Protein AF-A0A3Q0JKW5-F1 (afdb_monomer)

Secondary structure (DSSP, 8-state):
-HHHHHHHHHHHHHHHHHHHHHHHTT-HHHHHHHHHHTT-HHHHHHHHHTS-HHHHHHHHHHHHHHS-TT-HHHHHHHHHTTPPPPS--SSSHHHHHHHHHHH-S-HHHHHHHHHHHHHTT-HHHHHHHHHHHHHS--TTTT--

Solvent-accessible surface area (backbone atoms only — not comparable to full-atom values): 8104 Å² total; per-residue (Å²): 111,69,70,57,55,58,50,50,55,54,50,52,50,50,53,52,54,51,39,51,54,30,49,76,68,66,35,57,70,60,26,34,52,54,23,57,77,68,66,38,54,71,61,22,52,59,53,27,69,75,57,53,68,70,58,27,53,51,51,51,52,54,56,47,66,69,42,59,85,87,38,47,67,35,53,39,49,24,58,73,71,73,47,83,80,78,75,77,49,80,90,56,45,67,58,43,47,53,36,43,66,75,66,50,76,46,31,67,58,38,50,51,51,18,52,38,30,47,73,70,66,37,58,68,60,17,54,49,26,56,54,52,32,69,74,40,68,43,73,77,74,77,78,124

Organism: Diaphorina citri (NCBI:txid121845)

Radius of gyration: 19.88 Å; Cα contacts (8 Å, |Δi|>4): 131; chains: 1; bounding box: 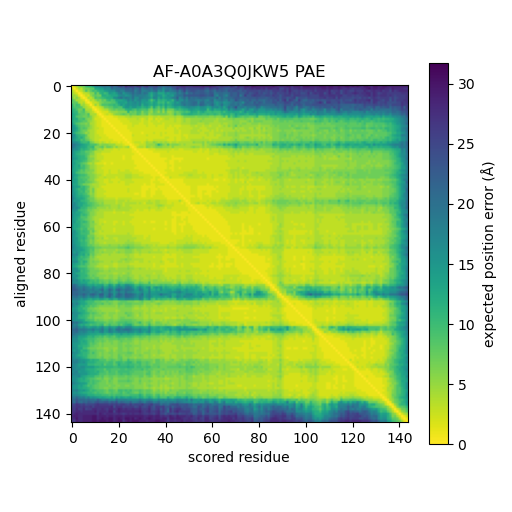42×52×48 Å

pLDDT: mean 85.47, std 13.57, range [35.06, 96.75]

Nearest PDB structures (foldseek):
  3mzk-assembly1_C  TM=6.339E-01  e=2.558E-02  Saccharomyces cerevisiae
  3mzk-assembly1_B  TM=5.701E-01  e=2.971E-02  Saccharomyces cerevisiae
  3hym-assembly10_H  TM=3.399E-01  e=2.273E+00  Homo sapiens
  5khu-assembly1_J  TM=3.501E-01  e=3.388E+00  Homo sapiens
  4ynw-assembly2_B  TM=2.718E-01  e=2.917E+00  Thermochaetoides thermophila DSM 1495

Structure (mmCIF, N/CA/C/O backbone):
data_AF-A0A3Q0JKW5-F1
#
_entry.id   AF-A0A3Q0JKW5-F1
#
loop_
_atom_site.group_PDB
_atom_site.id
_atom_site.type_symbol
_atom_site.label_atom_id
_atom_site.label_alt_id
_atom_site.label_comp_id
_atom_site.label_asym_id
_atom_site.label_entity_id
_atom_site.label_seq_id
_atom_site.pdbx_PDB_ins_code
_atom_site.Cartn_x
_atom_site.Cartn_y
_atom_site.Cartn_z
_atom_site.occupancy
_atom_site.B_iso_or_equiv
_atom_site.auth_seq_id
_atom_site.auth_comp_id
_atom_site.auth_asym_id
_atom_site.auth_atom_id
_atom_site.pdbx_PDB_model_num
ATOM 1 N N . GLN A 1 1 ? -21.609 -24.866 0.787 1.00 50.41 1 GLN A N 1
ATOM 2 C CA . GLN A 1 1 ? -21.574 -23.427 0.450 1.00 50.41 1 GLN A CA 1
ATOM 3 C C . GLN A 1 1 ? -22.584 -22.606 1.263 1.00 50.41 1 GLN A C 1
ATOM 5 O O . GLN A 1 1 ? -22.196 -21.562 1.758 1.00 50.41 1 GLN A O 1
ATOM 10 N N . LEU A 1 2 ? -23.821 -23.071 1.503 1.00 52.50 2 LEU A N 1
ATOM 11 C CA . LEU A 1 2 ? -24.783 -22.356 2.372 1.00 52.50 2 LEU A CA 1
ATOM 12 C C . LEU A 1 2 ? -24.358 -22.288 3.856 1.00 52.50 2 LEU A C 1
ATOM 14 O O . LEU A 1 2 ? -24.384 -21.212 4.438 1.00 52.50 2 LEU A O 1
ATOM 18 N N . ASN A 1 3 ? -23.871 -23.393 4.438 1.00 56.88 3 ASN A N 1
ATOM 19 C CA . ASN A 1 3 ? -23.407 -23.404 5.838 1.00 56.88 3 ASN A CA 1
ATOM 20 C C . ASN A 1 3 ? -22.165 -22.533 6.097 1.00 56.88 3 ASN A C 1
ATOM 22 O O . ASN A 1 3 ? -22.002 -22.019 7.198 1.00 56.88 3 ASN A O 1
ATOM 26 N N . SER A 1 4 ? -21.276 -22.375 5.111 1.00 54.47 4 SER A N 1
ATOM 27 C CA . SER A 1 4 ? -20.060 -21.564 5.260 1.00 54.47 4 SER A CA 1
ATOM 28 C C . SER A 1 4 ? -20.371 -20.066 5.253 1.00 54.47 4 SER A C 1
ATOM 30 O O . SER A 1 4 ? -19.809 -19.337 6.059 1.00 54.47 4 SER A O 1
ATOM 32 N N . LEU A 1 5 ? -21.320 -19.630 4.417 1.00 59.53 5 LEU A N 1
ATOM 33 C CA . LEU A 1 5 ? -21.780 -18.237 4.372 1.00 59.53 5 LEU A CA 1
ATOM 34 C C . LEU A 1 5 ? -22.532 -17.842 5.653 1.00 59.53 5 LEU A C 1
ATOM 36 O O . LEU A 1 5 ? -22.313 -16.758 6.181 1.00 59.53 5 LEU A O 1
ATOM 40 N N . SER A 1 6 ? -23.362 -18.738 6.202 1.00 61.47 6 SER A N 1
ATOM 41 C CA . SER A 1 6 ? -24.067 -18.488 7.468 1.00 61.47 6 SER A CA 1
ATOM 42 C C . SER A 1 6 ? -23.147 -18.476 8.696 1.00 61.47 6 SER A C 1
ATOM 44 O O . SER A 1 6 ? -23.458 -17.832 9.693 1.00 61.47 6 SER A O 1
ATOM 46 N N . LEU A 1 7 ? -22.028 -19.208 8.652 1.00 61.34 7 LEU A N 1
ATOM 47 C CA . LEU A 1 7 ? -21.009 -19.180 9.708 1.00 61.34 7 LEU A CA 1
ATOM 48 C C . LEU A 1 7 ? -20.188 -17.885 9.652 1.00 61.34 7 LEU A C 1
ATOM 50 O O . LEU A 1 7 ? -19.959 -17.279 10.694 1.00 61.34 7 LEU A O 1
ATOM 54 N N . GLN A 1 8 ? -19.825 -17.427 8.448 1.00 61.38 8 GLN A N 1
ATOM 55 C CA . GLN A 1 8 ? -19.137 -16.147 8.246 1.00 61.38 8 GLN A CA 1
ATOM 56 C C . GLN A 1 8 ? -19.968 -14.967 8.761 1.00 61.38 8 GLN A C 1
ATOM 58 O O . GLN A 1 8 ? -19.462 -14.183 9.559 1.00 61.38 8 GLN A O 1
ATOM 63 N N . SER A 1 9 ? -21.264 -14.907 8.434 1.00 63.22 9 SER A N 1
ATOM 64 C CA . SER A 1 9 ? -22.138 -13.831 8.924 1.00 63.22 9 SER A CA 1
ATOM 65 C C . SER A 1 9 ? -22.263 -13.809 10.454 1.00 63.22 9 SER A C 1
ATOM 67 O O . SER A 1 9 ? -22.333 -12.745 11.060 1.00 63.22 9 SER A O 1
ATOM 69 N N . GLN A 1 10 ? -22.258 -14.977 11.109 1.00 63.81 10 GLN A N 1
ATOM 70 C CA . GLN A 1 10 ? -22.335 -15.043 12.572 1.00 63.81 10 GLN A CA 1
ATOM 71 C C . GLN A 1 10 ? -21.045 -14.606 13.269 1.00 63.81 10 GLN A C 1
ATOM 73 O O . GLN A 1 10 ? -21.105 -14.088 14.387 1.00 63.81 10 GLN A O 1
ATOM 78 N N . ASP A 1 11 ? -19.887 -14.840 12.658 1.00 71.88 11 ASP A N 1
ATOM 79 C CA . ASP A 1 11 ? -18.614 -14.394 13.217 1.00 71.88 11 ASP A CA 1
ATOM 80 C C . ASP A 1 11 ? -18.387 -12.896 12.963 1.00 71.88 11 ASP A C 1
ATOM 82 O O . ASP A 1 11 ? -17.991 -12.194 13.896 1.00 71.88 11 ASP A O 1
ATOM 86 N N . GLU A 1 12 ? -18.780 -12.373 11.797 1.00 76.19 12 GLU A N 1
ATOM 87 C CA . GLU A 1 12 ? -18.835 -10.927 11.516 1.00 76.19 12 GLU A CA 1
ATOM 88 C C . GLU A 1 12 ? -19.722 -10.188 12.537 1.00 76.19 12 GLU A C 1
ATOM 90 O O . GLU A 1 12 ? -19.307 -9.194 13.145 1.00 76.19 12 GLU A O 1
ATOM 95 N N . ASP A 1 13 ? -20.904 -10.731 12.843 1.00 83.31 13 ASP A N 1
ATOM 96 C CA . ASP A 1 13 ? -21.813 -10.162 13.845 1.00 83.31 13 ASP A CA 1
ATOM 97 C C . ASP A 1 13 ? -21.190 -10.105 15.252 1.00 83.31 13 ASP A C 1
ATOM 99 O O . ASP A 1 13 ? -21.379 -9.131 15.995 1.00 83.31 13 ASP A O 1
ATOM 103 N N . LYS A 1 14 ? -20.403 -11.118 15.643 1.00 87.50 14 LYS A N 1
ATOM 104 C CA . LYS A 1 14 ? -19.694 -11.128 16.938 1.00 87.50 14 LYS A CA 1
ATOM 105 C C . LYS A 1 14 ? -18.583 -10.084 16.976 1.00 87.50 14 LYS A C 1
ATOM 107 O O . LYS A 1 14 ? -18.417 -9.412 18.004 1.00 87.50 14 LYS A O 1
ATOM 112 N N . VAL A 1 15 ? -17.830 -9.943 15.884 1.00 88.88 15 VAL A N 1
ATOM 113 C CA . VAL A 1 15 ? -16.752 -8.956 15.763 1.00 88.88 15 VAL A CA 1
ATOM 114 C C . VAL A 1 15 ? -17.326 -7.547 15.880 1.00 88.88 15 VAL A C 1
ATOM 116 O O . VAL A 1 15 ? -16.859 -6.773 16.725 1.00 88.88 15 VAL A O 1
ATOM 119 N N . LEU A 1 16 ? -18.396 -7.247 15.138 1.00 89.94 16 LEU A N 1
ATOM 120 C CA . LEU A 1 16 ? -19.086 -5.957 15.182 1.00 89.94 16 LEU A CA 1
ATOM 121 C C . LEU A 1 16 ? -19.715 -5.679 16.550 1.00 89.94 16 LEU A C 1
ATOM 123 O O . LEU A 1 16 ? -19.616 -4.561 17.062 1.00 89.94 16 LEU A O 1
ATOM 127 N N . HIS A 1 17 ? -20.323 -6.678 17.196 1.00 92.06 17 HIS A N 1
ATOM 128 C CA . HIS A 1 17 ? -20.899 -6.510 18.535 1.00 92.06 17 HIS A CA 1
ATOM 129 C C . HIS A 1 17 ? -19.845 -6.133 19.578 1.00 92.06 17 HIS A C 1
ATOM 131 O O . HIS A 1 17 ? -20.048 -5.223 20.390 1.00 92.06 17 HIS A O 1
ATOM 137 N N . ARG A 1 18 ? -18.685 -6.798 19.553 1.00 90.94 18 ARG A N 1
ATOM 138 C CA . ARG A 1 18 ? -17.581 -6.470 20.461 1.00 90.94 18 ARG A CA 1
ATOM 139 C C . ARG A 1 18 ? -16.974 -5.106 20.145 1.00 90.94 18 ARG A C 1
ATOM 141 O O . ARG A 1 18 ? -16.705 -4.348 21.077 1.00 90.94 18 ARG A O 1
ATOM 148 N N . LEU A 1 19 ? -16.820 -4.767 18.867 1.00 91.25 19 LEU A N 1
ATOM 149 C CA . LEU A 1 19 ? -16.349 -3.454 18.432 1.00 91.25 19 LEU A CA 1
ATOM 150 C C . LEU A 1 19 ? -1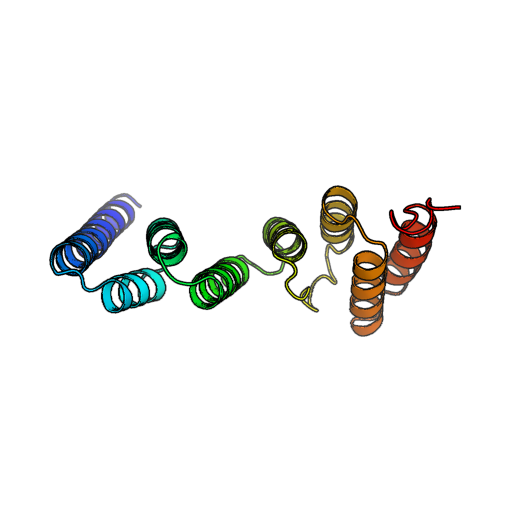7.269 -2.334 18.945 1.00 91.25 19 LEU A C 1
ATOM 152 O O 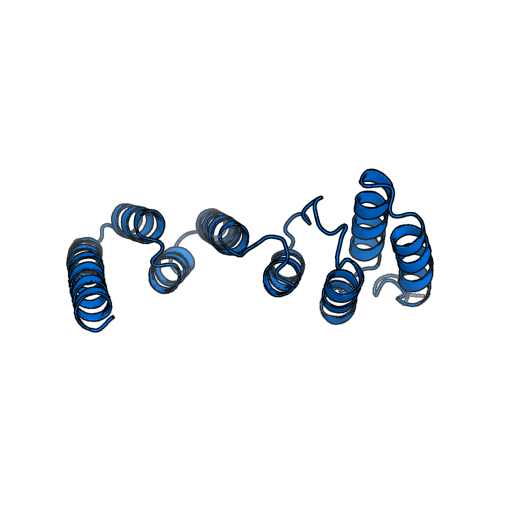. LEU A 1 19 ? -16.791 -1.384 19.563 1.00 91.25 19 LEU A O 1
ATOM 156 N N . ARG A 1 20 ? -18.593 -2.494 18.805 1.00 92.38 20 ARG A N 1
ATOM 157 C CA . ARG A 1 20 ? -19.595 -1.556 19.342 1.00 92.38 20 ARG A CA 1
ATOM 158 C C . ARG A 1 20 ? -19.442 -1.356 20.848 1.00 92.38 20 ARG A C 1
ATOM 160 O O . ARG A 1 20 ? -19.392 -0.218 21.302 1.00 92.38 20 ARG A O 1
ATOM 167 N N . LYS A 1 21 ? -19.297 -2.434 21.627 1.00 93.94 21 LYS A N 1
ATOM 168 C CA . LYS A 1 21 ? -19.065 -2.335 23.082 1.00 93.94 21 LYS A CA 1
ATOM 169 C C . LYS A 1 21 ? -17.788 -1.558 23.418 1.00 93.94 21 LYS A C 1
ATOM 171 O O . LYS A 1 21 ? -17.799 -0.736 24.327 1.00 93.94 21 LYS A O 1
ATOM 176 N N . LEU A 1 22 ? -16.692 -1.801 22.696 1.00 93.25 22 LEU A N 1
ATOM 177 C CA . LEU A 1 22 ? -15.422 -1.101 22.923 1.00 93.25 22 LEU A CA 1
ATOM 178 C C . LEU A 1 22 ? -15.522 0.398 22.613 1.00 93.25 22 LEU A C 1
ATOM 180 O O . LEU A 1 22 ? -14.973 1.210 23.361 1.00 93.25 22 LEU A O 1
ATOM 184 N N . LEU A 1 23 ? -16.245 0.754 21.550 1.00 91.38 23 LEU A N 1
ATOM 185 C CA . LEU A 1 23 ? -16.486 2.143 21.162 1.00 91.38 23 LEU A CA 1
ATOM 186 C C . LEU A 1 23 ? -17.408 2.870 22.146 1.00 91.38 23 LEU A C 1
ATOM 188 O O . LEU A 1 23 ? -17.082 3.980 22.557 1.00 91.38 23 LEU A O 1
ATOM 192 N N . LEU A 1 24 ? -18.502 2.237 22.584 1.00 92.69 24 LEU A N 1
ATOM 193 C CA . LEU A 1 24 ? -19.408 2.797 23.598 1.00 92.69 24 LEU A CA 1
ATOM 194 C C . LEU A 1 24 ? -18.703 3.028 24.942 1.00 92.69 24 LEU A C 1
ATOM 196 O O . LEU A 1 24 ? -18.997 3.994 25.636 1.00 92.69 24 LEU A O 1
ATOM 200 N N . ASN A 1 25 ? -17.716 2.193 25.273 1.00 92.81 25 ASN A N 1
ATOM 201 C CA . ASN A 1 25 ? -16.865 2.365 26.451 1.00 92.81 25 ASN A CA 1
ATOM 202 C C . ASN A 1 25 ? -15.756 3.425 26.261 1.00 92.81 25 ASN A C 1
ATOM 204 O O . ASN A 1 25 ? -14.863 3.532 27.102 1.00 92.81 25 ASN A O 1
ATOM 208 N N . GLY A 1 26 ? -15.736 4.156 25.140 1.00 89.12 26 GLY A N 1
ATOM 209 C CA . GLY A 1 26 ? -14.759 5.213 24.845 1.00 89.12 26 GLY A CA 1
ATOM 210 C C . GLY A 1 26 ? -13.337 4.725 24.537 1.00 89.12 26 GLY A C 1
ATOM 211 O O . GLY A 1 26 ? -12.418 5.528 24.391 1.00 89.12 26 GLY A O 1
ATOM 212 N N . SER A 1 27 ? -13.114 3.414 24.416 1.00 91.94 27 SER A N 1
ATOM 213 C CA . SER A 1 27 ? -11.775 2.826 24.284 1.00 91.94 27 SER A CA 1
ATOM 214 C C . SER A 1 27 ? -11.327 2.704 22.821 1.00 91.94 27 SER A C 1
ATOM 216 O O . SER A 1 27 ? -11.150 1.591 22.318 1.00 91.94 27 SER A O 1
ATOM 218 N N . LYS A 1 28 ? -11.095 3.838 22.139 1.00 91.94 28 LYS A N 1
ATOM 219 C CA . LYS A 1 28 ? -10.721 3.880 20.706 1.00 91.94 28 LYS A CA 1
ATOM 220 C C . LYS A 1 28 ? -9.519 2.993 20.352 1.00 91.94 28 LYS A C 1
ATOM 222 O O . LYS A 1 28 ? -9.606 2.217 19.410 1.00 91.94 28 LYS A O 1
ATOM 227 N N . HIS A 1 29 ? -8.445 3.008 21.148 1.00 93.44 29 HIS A N 1
ATOM 228 C CA . HIS A 1 29 ? -7.257 2.172 20.895 1.00 93.44 29 HIS A CA 1
ATOM 229 C C . HIS A 1 29 ? -7.550 0.663 20.945 1.00 93.44 29 HIS A C 1
ATOM 231 O O . HIS A 1 29 ? -7.028 -0.101 20.136 1.00 93.44 29 HIS A O 1
ATOM 237 N N . LYS A 1 30 ? -8.393 0.217 21.888 1.00 94.38 30 LYS A N 1
ATOM 238 C CA . LYS A 1 30 ? -8.779 -1.200 21.994 1.00 94.38 30 LYS A CA 1
ATOM 239 C C . LYS A 1 30 ? -9.704 -1.599 20.850 1.00 94.38 30 LYS A C 1
ATOM 241 O O . LYS A 1 30 ? -9.565 -2.699 20.329 1.00 94.38 30 LYS A O 1
ATOM 246 N N . ALA A 1 31 ? -10.624 -0.710 20.469 1.00 94.50 31 ALA A N 1
ATOM 247 C CA . ALA A 1 31 ? -11.502 -0.916 19.323 1.00 94.50 31 ALA A CA 1
ATOM 248 C C . ALA A 1 31 ? -10.701 -1.018 18.016 1.00 94.50 31 ALA A C 1
ATOM 250 O O . ALA A 1 31 ? -10.940 -1.935 17.240 1.00 94.50 31 ALA A O 1
ATOM 251 N N . LEU A 1 32 ? -9.709 -0.142 17.821 1.00 95.69 32 LEU A N 1
ATOM 252 C CA . LEU A 1 32 ? -8.821 -0.171 16.661 1.00 95.69 32 LEU A CA 1
ATOM 253 C C . LEU A 1 32 ? -8.025 -1.477 16.590 1.00 95.69 32 LEU A C 1
ATOM 255 O O . LEU A 1 32 ? -8.053 -2.149 15.565 1.00 95.69 32 LEU A O 1
ATOM 259 N N . ARG A 1 33 ? -7.360 -1.872 17.686 1.00 95.12 33 ARG A N 1
ATOM 260 C CA . ARG A 1 33 ? -6.612 -3.139 17.730 1.00 95.12 33 ARG A CA 1
ATOM 261 C C . ARG A 1 33 ? -7.514 -4.331 17.405 1.00 95.12 33 ARG A C 1
ATOM 263 O O . ARG A 1 33 ? -7.144 -5.157 16.582 1.00 95.12 33 ARG A O 1
ATOM 270 N N . TRP A 1 34 ? -8.708 -4.374 17.998 1.00 94.56 34 TRP A N 1
ATOM 271 C CA . TRP A 1 34 ? -9.691 -5.421 17.725 1.00 94.56 34 TRP A CA 1
ATOM 272 C C . TRP A 1 34 ? -10.119 -5.446 16.251 1.00 94.56 34 TRP A C 1
ATOM 274 O O . TRP A 1 34 ? -10.214 -6.521 15.670 1.00 94.56 34 TRP A O 1
ATOM 284 N N . ALA A 1 35 ? -10.346 -4.285 15.630 1.00 94.69 35 ALA A N 1
ATOM 285 C CA . ALA A 1 35 ? -10.704 -4.202 14.214 1.00 94.69 35 ALA A CA 1
ATOM 286 C C . ALA A 1 35 ? -9.591 -4.748 13.306 1.00 94.69 35 ALA A C 1
ATOM 288 O O . ALA A 1 35 ? -9.863 -5.548 12.417 1.00 94.69 35 ALA A O 1
ATOM 289 N N . ILE A 1 36 ? -8.337 -4.367 13.568 1.00 94.75 36 ILE A N 1
ATOM 290 C CA . ILE A 1 36 ? -7.169 -4.820 12.798 1.00 94.75 36 ILE A CA 1
ATOM 291 C C . ILE A 1 36 ? -6.969 -6.335 12.934 1.00 94.75 36 ILE A C 1
ATOM 293 O O . ILE A 1 36 ? -6.776 -7.019 11.934 1.00 94.75 36 ILE A O 1
ATOM 297 N N . GLU A 1 37 ? -7.051 -6.872 14.155 1.00 93.62 37 GLU A N 1
ATOM 298 C CA . GLU A 1 37 ? -6.894 -8.311 14.425 1.00 93.62 37 GLU A CA 1
ATOM 299 C C . GLU A 1 37 ? -7.937 -9.170 13.693 1.00 93.62 37 GLU A C 1
ATOM 301 O O . GLU A 1 37 ? -7.645 -10.308 13.335 1.00 93.62 37 GLU A O 1
ATOM 306 N N . ASN A 1 38 ? -9.129 -8.620 13.441 1.00 92.69 38 ASN A N 1
ATOM 307 C CA . ASN A 1 38 ? -10.213 -9.297 12.726 1.00 92.69 38 ASN A CA 1
ATOM 308 C C . ASN A 1 38 ? -10.324 -8.878 11.246 1.00 92.69 38 ASN A C 1
ATOM 310 O O . ASN A 1 38 ? -11.286 -9.258 10.594 1.00 92.69 38 ASN A O 1
ATOM 314 N N . GLN A 1 39 ? -9.363 -8.113 10.710 1.00 91.88 39 GLN A N 1
ATOM 315 C CA . GLN A 1 39 ? -9.356 -7.627 9.317 1.00 91.88 39 GLN A CA 1
ATOM 316 C C . GLN A 1 39 ? -10.589 -6.786 8.922 1.00 91.88 39 GLN A C 1
ATOM 318 O O . GLN A 1 39 ? -10.917 -6.645 7.745 1.00 91.88 39 GLN A O 1
ATOM 323 N N . GLU A 1 40 ? -11.238 -6.147 9.898 1.00 93.81 40 GLU A N 1
ATOM 324 C CA . GLU A 1 40 ? -12.359 -5.223 9.694 1.00 93.81 40 GLU A CA 1
ATOM 325 C C . GLU A 1 40 ? -11.848 -3.835 9.280 1.00 93.81 40 GLU A C 1
ATOM 327 O O . GLU A 1 40 ? -11.964 -2.843 10.012 1.00 93.81 40 GLU A O 1
ATOM 332 N N . TRP A 1 41 ? -11.230 -3.763 8.101 1.00 94.50 41 TRP A N 1
ATOM 333 C CA . TRP A 1 41 ? -10.466 -2.597 7.651 1.00 94.50 41 TRP A CA 1
ATOM 334 C C . TRP A 1 41 ? -11.292 -1.319 7.542 1.00 94.50 41 TRP A C 1
ATOM 336 O O . TRP A 1 41 ? -10.792 -0.252 7.886 1.00 94.50 41 TRP A O 1
ATOM 346 N N . VAL A 1 42 ? -12.564 -1.409 7.142 1.00 93.88 42 VAL A N 1
ATOM 347 C CA . VAL A 1 42 ? -13.459 -0.241 7.066 1.00 93.88 42 VAL A CA 1
ATOM 348 C C . VAL A 1 42 ? -13.623 0.397 8.446 1.00 93.88 42 VAL A C 1
ATOM 350 O O . VAL A 1 42 ? -13.431 1.602 8.608 1.00 93.88 42 VAL A O 1
ATOM 353 N N . SER A 1 43 ? -13.915 -0.420 9.461 1.00 94.06 43 SER A N 1
ATOM 354 C CA . SER A 1 43 ? -14.036 0.046 10.844 1.00 94.06 43 SER A CA 1
ATOM 355 C C . SER A 1 43 ? -12.693 0.535 11.389 1.00 94.06 43 SER A C 1
ATOM 357 O O . SER A 1 43 ? -12.647 1.566 12.056 1.00 94.06 43 SER A O 1
ATOM 359 N N . ALA A 1 44 ? -11.592 -0.166 11.094 1.00 96.12 44 ALA A N 1
ATOM 360 C CA . ALA A 1 44 ? -10.253 0.226 11.531 1.00 96.12 44 ALA A CA 1
ATOM 361 C C . ALA A 1 44 ? -9.842 1.597 10.968 1.00 96.12 44 ALA A C 1
ATOM 363 O O . ALA A 1 44 ? -9.447 2.474 11.735 1.00 96.12 44 ALA A O 1
ATOM 364 N N . LEU A 1 45 ? -9.994 1.808 9.657 1.00 95.50 45 LEU A N 1
ATOM 365 C CA . LEU A 1 45 ? -9.683 3.069 8.977 1.00 95.50 45 LEU A CA 1
ATOM 366 C C . LEU A 1 45 ? -10.574 4.211 9.471 1.00 95.50 45 LEU A C 1
ATOM 368 O O . LEU A 1 45 ? -10.078 5.309 9.717 1.00 95.50 45 LEU A O 1
ATOM 372 N N . PHE A 1 46 ? -11.867 3.949 9.684 1.00 95.12 46 PHE A N 1
ATOM 373 C CA . PHE A 1 46 ? -12.794 4.942 10.228 1.00 95.12 46 PHE A CA 1
ATOM 374 C C . PHE A 1 46 ? -12.441 5.351 11.665 1.00 95.12 46 PHE A C 1
ATOM 376 O O . PHE A 1 46 ? -12.504 6.525 12.021 1.00 95.12 46 PHE A O 1
ATOM 383 N N . ILE A 1 47 ? -12.050 4.397 12.514 1.00 95.00 47 ILE A N 1
ATOM 384 C CA . ILE A 1 47 ? -11.608 4.711 13.877 1.00 95.00 47 ILE A CA 1
ATOM 385 C C . ILE A 1 47 ? -10.298 5.502 13.825 1.00 95.00 47 ILE A C 1
ATOM 387 O O . ILE A 1 47 ? -10.195 6.530 14.497 1.00 95.00 47 ILE A O 1
ATOM 391 N N . ALA A 1 48 ? -9.335 5.050 13.018 1.00 96.06 48 ALA A N 1
ATOM 392 C CA . ALA A 1 48 ? -8.010 5.648 12.894 1.00 96.06 48 ALA A CA 1
ATOM 393 C C . ALA A 1 48 ? -8.047 7.077 12.333 1.00 96.06 48 ALA A C 1
ATOM 395 O O . ALA A 1 48 ? -7.293 7.921 12.806 1.00 96.06 48 ALA A O 1
ATOM 396 N N . SER A 1 49 ? -8.963 7.390 11.409 1.00 95.00 49 SER A N 1
ATOM 397 C CA . SER A 1 49 ? -9.125 8.755 10.878 1.00 95.00 49 SER A CA 1
ATOM 398 C C . SER A 1 49 ? -9.576 9.768 11.938 1.00 95.00 49 SER A C 1
ATOM 400 O O . SER A 1 49 ? -9.386 10.969 11.770 1.00 95.00 49 SER A O 1
ATOM 402 N N . SER A 1 50 ? -10.147 9.296 13.053 1.00 93.88 50 SER A N 1
ATOM 403 C CA . SER A 1 50 ? -10.516 10.121 14.212 1.00 93.88 50 SE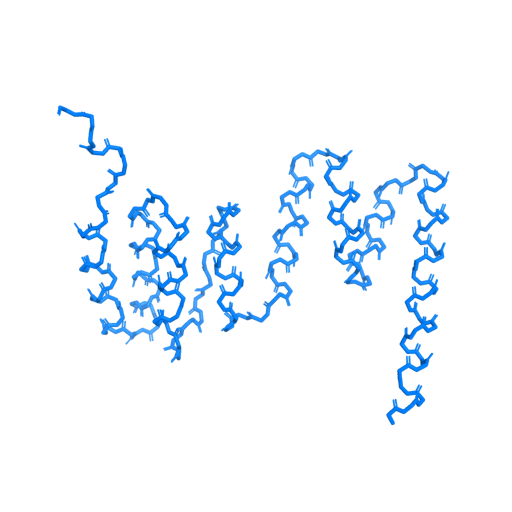R A CA 1
ATOM 404 C C . SER A 1 50 ? -9.419 10.226 15.286 1.00 93.88 50 SER A C 1
ATOM 406 O O . SER A 1 50 ? -9.691 10.723 16.387 1.00 93.88 50 SER A O 1
ATOM 408 N N . MET A 1 51 ? -8.230 9.680 15.017 1.00 93.75 51 MET A N 1
ATOM 409 C CA . MET A 1 51 ? -7.065 9.664 15.909 1.00 93.75 51 MET A CA 1
ATOM 410 C C . MET A 1 51 ? -5.975 10.598 15.358 1.00 93.75 51 MET A C 1
ATOM 412 O O . MET A 1 51 ? -6.287 11.602 14.723 1.00 93.75 51 MET A O 1
ATOM 416 N N . ASP A 1 52 ? -4.707 10.319 15.649 1.00 94.38 52 ASP A N 1
ATOM 417 C CA . ASP A 1 52 ? -3.568 11.046 15.099 1.00 94.38 52 ASP A CA 1
ATOM 418 C C . ASP A 1 52 ? -3.163 10.537 13.704 1.00 94.38 52 ASP A C 1
ATOM 420 O O . ASP A 1 52 ? -3.399 9.383 13.336 1.00 94.38 52 ASP A O 1
ATOM 424 N N . GLU A 1 53 ? -2.511 11.411 12.938 1.0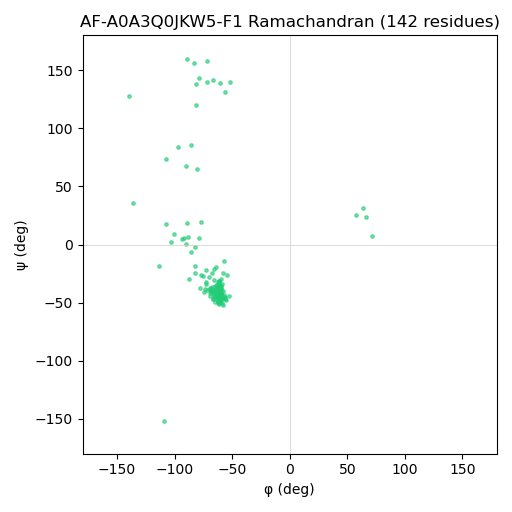0 94.25 53 GLU A N 1
ATOM 425 C CA . GLU A 1 53 ? -2.076 11.143 11.563 1.00 94.25 53 GLU A CA 1
ATOM 426 C C . GLU A 1 53 ? -1.111 9.954 11.468 1.00 94.25 53 GLU A C 1
ATOM 428 O O . GLU A 1 53 ? -1.220 9.147 10.545 1.00 94.25 53 GLU A O 1
ATOM 433 N N . ALA A 1 54 ? -0.210 9.786 12.442 1.00 94.81 54 ALA A N 1
ATOM 434 C CA . ALA A 1 54 ? 0.731 8.669 12.451 1.00 94.81 54 ALA A CA 1
ATOM 435 C C . ALA A 1 54 ? 0.003 7.325 12.612 1.00 94.81 54 ALA A C 1
ATOM 437 O O . ALA A 1 54 ? 0.283 6.376 11.875 1.00 94.81 54 ALA A O 1
ATOM 438 N N . THR A 1 55 ? -0.978 7.254 13.518 1.00 94.75 55 THR A N 1
ATOM 439 C CA . THR A 1 55 ? -1.856 6.086 13.659 1.00 94.75 55 THR A CA 1
ATOM 440 C C . THR A 1 55 ? -2.634 5.826 12.370 1.00 94.75 55 THR A C 1
ATOM 442 O O . THR A 1 55 ? -2.666 4.687 11.905 1.00 94.75 55 THR A O 1
ATOM 445 N N . TYR A 1 56 ? -3.221 6.856 11.756 1.00 95.75 56 TYR A N 1
ATOM 446 C CA . TYR A 1 56 ? -3.949 6.707 10.494 1.00 95.75 56 TYR A CA 1
ATOM 447 C C . TYR A 1 56 ? -3.061 6.144 9.375 1.00 95.75 56 TYR A C 1
ATOM 449 O O . TYR A 1 56 ? -3.405 5.125 8.776 1.00 95.75 56 TYR A O 1
ATOM 457 N N . MET A 1 57 ? -1.880 6.727 9.153 1.00 96.12 57 MET A N 1
ATOM 458 C CA . MET A 1 57 ? -0.938 6.269 8.125 1.00 96.12 57 MET A CA 1
ATOM 459 C C . MET A 1 57 ? -0.421 4.851 8.387 1.00 96.12 57 MET A C 1
ATOM 461 O O . MET A 1 57 ? -0.277 4.063 7.451 1.00 96.12 57 MET A O 1
ATOM 465 N N . SER A 1 58 ? -0.198 4.488 9.654 1.00 95.75 58 SER A N 1
ATOM 466 C CA . SER A 1 58 ? 0.174 3.122 10.031 1.00 95.75 58 SER A CA 1
ATOM 467 C C . SER A 1 58 ? -0.917 2.115 9.649 1.00 95.75 58 SER A C 1
ATOM 469 O O . SER A 1 58 ? -0.618 1.097 9.025 1.00 95.75 58 SER A O 1
ATOM 471 N N . VAL A 1 59 ? -2.184 2.422 9.943 1.00 96.75 59 VAL A N 1
ATOM 472 C CA . VAL A 1 59 ? -3.327 1.555 9.612 1.00 96.75 59 VAL A CA 1
ATOM 473 C C . VAL A 1 59 ? -3.540 1.466 8.099 1.00 96.75 59 VAL A C 1
ATOM 475 O O . VAL A 1 59 ? -3.763 0.369 7.589 1.00 96.75 59 VAL A O 1
ATOM 478 N N . CYS A 1 60 ? -3.402 2.576 7.366 1.00 95.88 60 CYS A N 1
ATOM 479 C CA . CYS A 1 60 ? -3.423 2.578 5.900 1.00 95.88 60 CYS A CA 1
ATOM 480 C C . CYS A 1 60 ? -2.342 1.659 5.320 1.00 95.88 60 CYS A C 1
ATOM 482 O O . CYS A 1 60 ? -2.639 0.841 4.453 1.00 95.88 60 CYS A O 1
ATOM 484 N N . SER A 1 61 ? -1.110 1.734 5.835 1.00 95.75 61 SER A N 1
ATOM 485 C CA . SER A 1 61 ? -0.016 0.854 5.409 1.00 95.75 61 SER A CA 1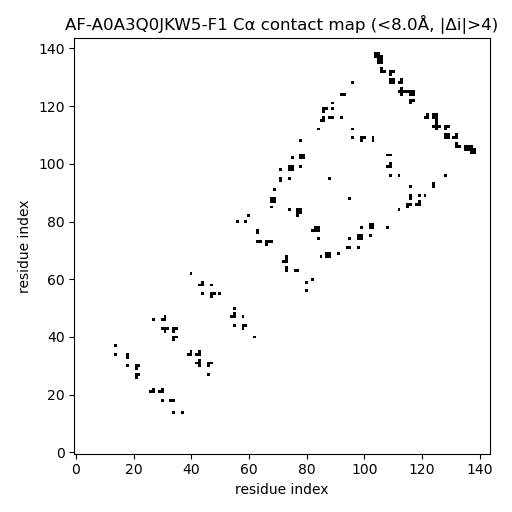
ATOM 486 C C . SER A 1 61 ? -0.338 -0.623 5.660 1.00 95.75 61 SER A C 1
ATOM 488 O O . SER A 1 61 ? -0.174 -1.446 4.760 1.00 95.75 61 SER A O 1
ATOM 490 N N . MET A 1 62 ? -0.887 -0.967 6.831 1.00 95.75 62 MET A N 1
ATOM 491 C CA . MET A 1 62 ? -1.312 -2.341 7.137 1.00 95.75 62 MET A CA 1
ATOM 492 C C . MET A 1 62 ? -2.421 -2.836 6.199 1.00 95.75 62 MET A C 1
ATOM 494 O O . MET A 1 62 ? -2.343 -3.960 5.703 1.00 95.75 62 MET A O 1
ATOM 498 N N . TYR A 1 63 ? -3.424 -1.998 5.922 1.00 96.00 63 TYR A N 1
ATOM 499 C CA . TYR A 1 63 ? -4.494 -2.323 4.979 1.00 96.00 63 TYR A CA 1
ATOM 500 C C . TYR A 1 63 ? -3.938 -2.569 3.573 1.00 96.00 63 TYR A C 1
ATOM 502 O O . TYR A 1 63 ? -4.205 -3.608 2.975 1.00 96.00 63 TYR A O 1
ATOM 510 N N . ILE A 1 64 ? -3.102 -1.665 3.065 1.00 95.12 64 ILE A N 1
ATOM 511 C CA . ILE A 1 64 ? -2.490 -1.783 1.736 1.00 95.12 64 ILE A CA 1
ATOM 512 C C . ILE A 1 64 ? -1.627 -3.049 1.642 1.00 95.12 64 ILE A C 1
ATOM 514 O O . ILE A 1 64 ? -1.664 -3.753 0.635 1.00 95.12 64 ILE A O 1
ATOM 518 N N . GLN A 1 65 ? -0.903 -3.399 2.708 1.00 92.31 65 GLN A N 1
ATOM 519 C CA . GLN A 1 65 ? -0.112 -4.630 2.763 1.00 92.31 65 GLN A CA 1
ATOM 520 C C . GLN A 1 65 ? -0.961 -5.908 2.782 1.00 92.31 65 GLN A C 1
ATOM 522 O O . GLN A 1 65 ? -0.453 -6.955 2.372 1.00 92.31 65 GLN A O 1
ATOM 527 N N . SER A 1 66 ? -2.219 -5.832 3.232 1.00 93.44 66 SER A N 1
ATOM 528 C CA . SER A 1 66 ? -3.160 -6.960 3.221 1.00 93.44 66 SER A CA 1
ATOM 529 C C . SER A 1 66 ? -3.662 -7.311 1.815 1.00 93.44 66 SER A C 1
ATOM 531 O O . SER A 1 66 ? -4.056 -8.450 1.570 1.00 93.44 66 SER A O 1
ATOM 533 N N . ILE A 1 67 ? -3.597 -6.358 0.878 1.00 92.44 67 ILE A N 1
ATOM 534 C CA . ILE A 1 67 ? -3.951 -6.567 -0.528 1.00 92.44 67 ILE A CA 1
ATOM 535 C C . ILE A 1 67 ? -2.856 -7.424 -1.196 1.00 92.44 67 ILE A C 1
ATOM 537 O O . ILE A 1 67 ? -1.664 -7.211 -0.926 1.00 92.44 67 ILE A O 1
ATOM 541 N N . PRO A 1 68 ? -3.209 -8.388 -2.071 1.00 90.81 68 PRO A N 1
ATOM 542 C CA . PRO A 1 68 ? -2.228 -9.183 -2.804 1.00 90.81 68 PRO A CA 1
ATOM 543 C C . PRO A 1 68 ? -1.200 -8.315 -3.538 1.00 90.81 68 PRO A C 1
ATOM 545 O O . PRO A 1 68 ? -1.536 -7.299 -4.137 1.00 90.81 68 PRO A O 1
ATOM 548 N N . LYS A 1 69 ? 0.070 -8.733 -3.521 1.00 87.38 69 LYS A N 1
ATOM 549 C CA . LYS A 1 69 ? 1.170 -7.977 -4.148 1.00 87.38 69 LYS A CA 1
ATOM 550 C C . LYS A 1 69 ? 1.015 -7.804 -5.658 1.00 87.38 69 LYS A C 1
ATOM 552 O O . LYS A 1 69 ? 1.421 -6.776 -6.176 1.00 87.38 69 LYS A O 1
ATOM 557 N N . ASN A 1 70 ? 0.406 -8.772 -6.337 1.00 87.25 70 ASN A N 1
ATOM 558 C CA . ASN A 1 70 ? 0.172 -8.707 -7.782 1.00 87.25 70 ASN A CA 1
ATOM 559 C C . ASN A 1 70 ? -1.080 -7.895 -8.146 1.00 87.25 70 ASN A C 1
ATOM 561 O O . ASN A 1 70 ? -1.391 -7.759 -9.321 1.00 87.25 70 ASN A O 1
ATOM 565 N N . ASP A 1 71 ? -1.826 -7.379 -7.165 1.00 90.88 71 ASP A N 1
ATOM 566 C CA . ASP A 1 71 ? -2.996 -6.552 -7.440 1.00 90.88 71 ASP A CA 1
ATOM 567 C C . ASP A 1 71 ? -2.555 -5.103 -7.732 1.00 90.88 71 ASP A C 1
ATOM 569 O O . ASP A 1 71 ? -1.959 -4.457 -6.859 1.00 90.88 71 ASP A O 1
ATOM 573 N N . PRO A 1 72 ? -2.857 -4.542 -8.919 1.00 90.75 72 PRO A N 1
ATOM 574 C CA . PRO A 1 72 ? -2.539 -3.151 -9.237 1.00 90.75 72 PRO A CA 1
ATOM 575 C C . PRO A 1 72 ? -3.167 -2.142 -8.267 1.00 90.75 72 PRO A C 1
ATOM 577 O O . PRO A 1 72 ? -2.624 -1.050 -8.092 1.00 90.75 72 PRO A O 1
ATOM 580 N N . LEU A 1 73 ? -4.268 -2.497 -7.589 1.00 92.69 73 LEU A N 1
ATOM 581 C CA . LEU A 1 73 ? 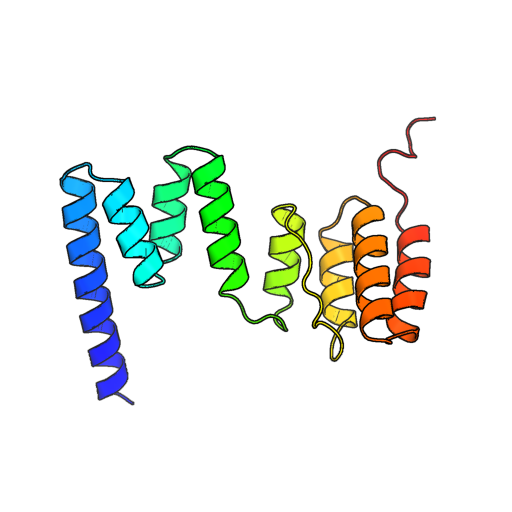-4.886 -1.657 -6.563 1.00 92.69 73 LEU A CA 1
ATOM 582 C C . LEU A 1 73 ? -3.906 -1.338 -5.432 1.00 92.69 73 LEU A C 1
ATOM 584 O O . LEU A 1 73 ? -3.860 -0.200 -4.961 1.00 92.69 73 LEU A O 1
ATOM 588 N N . ARG A 1 74 ? -3.090 -2.315 -5.021 1.00 93.12 74 ARG A N 1
ATOM 589 C CA . ARG A 1 74 ? -2.063 -2.103 -3.998 1.00 93.12 74 ARG A CA 1
ATOM 590 C C . ARG A 1 74 ? -1.062 -1.046 -4.446 1.00 93.12 74 ARG A C 1
ATOM 592 O O . ARG A 1 74 ? -0.763 -0.139 -3.677 1.00 93.12 74 ARG A O 1
ATOM 599 N N . THR A 1 75 ? -0.601 -1.119 -5.692 1.00 92.44 75 THR A N 1
ATOM 600 C CA . THR A 1 75 ? 0.325 -0.139 -6.274 1.00 92.44 75 THR A CA 1
ATOM 601 C C . THR A 1 75 ? -0.293 1.254 -6.347 1.00 92.44 75 THR A C 1
ATOM 603 O O . THR A 1 75 ? 0.349 2.218 -5.936 1.00 92.44 75 THR A O 1
ATOM 606 N N . CYS A 1 76 ? -1.547 1.372 -6.797 1.00 92.25 76 CYS A N 1
ATOM 607 C CA . CYS A 1 76 ? -2.269 2.649 -6.808 1.00 92.25 76 CYS A CA 1
ATOM 608 C C . CYS A 1 76 ? -2.298 3.286 -5.415 1.00 92.25 76 CYS A C 1
ATOM 610 O O . CYS A 1 76 ? -1.975 4.462 -5.257 1.00 92.25 76 CYS A O 1
ATOM 612 N N . LEU A 1 77 ? -2.650 2.498 -4.396 1.00 92.94 77 LEU A N 1
ATOM 613 C CA . LEU A 1 77 ? -2.731 2.986 -3.024 1.00 92.94 77 LEU A CA 1
ATOM 614 C C . LEU A 1 77 ? -1.347 3.308 -2.447 1.00 92.94 77 LEU A C 1
ATOM 616 O O . LEU A 1 77 ? -1.206 4.315 -1.762 1.00 92.94 77 LEU A O 1
ATOM 620 N N . GLN A 1 78 ? -0.308 2.526 -2.750 1.00 93.31 78 GLN A N 1
ATOM 621 C CA . GLN A 1 78 ? 1.062 2.860 -2.346 1.00 93.31 78 GLN A CA 1
ATOM 622 C C . GLN A 1 78 ? 1.489 4.220 -2.899 1.00 93.31 78 GLN A C 1
ATOM 624 O O . GLN A 1 78 ? 1.976 5.052 -2.142 1.00 93.31 78 GLN A O 1
ATOM 629 N N . VAL A 1 79 ? 1.226 4.486 -4.182 1.00 91.81 79 VAL A N 1
ATOM 630 C CA . VAL A 1 79 ? 1.513 5.790 -4.799 1.00 91.81 79 VAL A CA 1
ATOM 631 C C . VAL A 1 79 ? 0.704 6.904 -4.133 1.00 91.81 79 VAL A C 1
ATOM 633 O O . VAL A 1 79 ? 1.274 7.915 -3.732 1.00 91.81 79 VAL A O 1
ATOM 636 N N . GLN A 1 80 ? -0.607 6.712 -3.961 1.00 91.06 80 GLN A N 1
ATOM 637 C CA . GLN A 1 80 ? -1.498 7.726 -3.389 1.00 91.06 80 GLN A CA 1
ATOM 638 C C . GLN A 1 80 ? -1.135 8.098 -1.944 1.00 91.06 80 GLN A C 1
ATOM 640 O O . GLN A 1 80 ? -1.238 9.262 -1.562 1.00 91.06 80 GLN A O 1
ATOM 645 N N . PHE A 1 81 ? -0.719 7.119 -1.141 1.00 90.62 81 PHE A N 1
ATOM 646 C CA . PHE A 1 81 ? -0.344 7.315 0.260 1.00 90.62 81 PHE A CA 1
ATOM 647 C C . PHE A 1 81 ? 1.164 7.545 0.458 1.00 90.62 81 PHE A C 1
ATOM 649 O O . PHE A 1 81 ? 1.614 7.634 1.599 1.00 90.62 81 PHE A O 1
ATOM 656 N N . GLY A 1 82 ? 1.950 7.646 -0.621 1.00 89.88 82 GLY A N 1
ATOM 657 C CA . GLY A 1 82 ? 3.396 7.880 -0.551 1.00 89.88 82 GLY A CA 1
ATOM 658 C C . GLY A 1 82 ? 4.178 6.753 0.136 1.00 89.88 82 GLY A C 1
ATOM 659 O O . GLY A 1 82 ? 5.178 7.015 0.801 1.00 89.88 82 GLY A O 1
ATOM 660 N N . LEU A 1 83 ? 3.705 5.513 0.019 1.00 90.12 83 LEU A N 1
ATOM 661 C CA . LEU A 1 83 ? 4.355 4.320 0.557 1.00 90.12 83 LEU A CA 1
ATOM 662 C C . LEU A 1 83 ? 5.342 3.720 -0.451 1.00 90.12 83 LEU A C 1
ATOM 664 O O . LEU A 1 83 ? 5.236 3.927 -1.660 1.00 90.12 83 LEU A O 1
ATOM 668 N N . ASP A 1 84 ? 6.280 2.922 0.055 1.00 88.62 84 ASP A N 1
ATOM 669 C CA . ASP A 1 84 ? 7.241 2.213 -0.785 1.00 88.62 84 ASP A CA 1
ATOM 670 C C . ASP A 1 84 ? 6.565 1.142 -1.658 1.00 88.62 84 ASP A C 1
ATOM 672 O O . ASP A 1 84 ? 5.655 0.428 -1.226 1.00 88.62 84 ASP A O 1
ATOM 676 N N . LEU A 1 85 ? 7.053 1.022 -2.894 1.00 88.25 85 LEU A N 1
ATOM 677 C CA . LEU A 1 85 ? 6.617 0.025 -3.869 1.00 88.25 85 LEU A CA 1
ATOM 678 C C . LEU A 1 85 ? 7.257 -1.345 -3.574 1.00 88.25 85 LEU A C 1
ATOM 680 O O . LEU A 1 85 ? 8.421 -1.424 -3.183 1.00 88.25 85 LEU A O 1
ATOM 684 N N . ASP A 1 86 ? 6.514 -2.435 -3.787 1.00 81.06 86 ASP A N 1
ATOM 685 C CA . ASP A 1 86 ? 7.010 -3.804 -3.582 1.00 81.06 86 ASP A CA 1
ATOM 686 C C . ASP A 1 86 ? 8.023 -4.273 -4.645 1.00 81.06 86 ASP A C 1
ATOM 688 O O . ASP A 1 86 ? 8.048 -3.806 -5.776 1.00 81.06 86 ASP A O 1
ATOM 692 N N . TYR A 1 87 ? 8.842 -5.270 -4.298 1.00 71.50 87 TYR A N 1
ATOM 693 C CA . TYR A 1 87 ? 9.896 -5.793 -5.179 1.00 71.50 87 TYR A CA 1
ATOM 694 C C . TYR A 1 87 ? 9.467 -6.957 -6.090 1.00 71.50 87 TYR A C 1
ATOM 696 O O . TYR A 1 87 ? 10.300 -7.500 -6.802 1.00 71.50 87 TYR A O 1
ATOM 704 N N . GLN A 1 88 ? 8.206 -7.400 -6.044 1.00 72.69 88 GLN A N 1
ATOM 705 C CA . GLN A 1 88 ? 7.773 -8.684 -6.633 1.00 72.69 88 GLN A CA 1
ATOM 706 C C . GLN A 1 88 ? 6.925 -8.556 -7.910 1.00 72.69 88 GLN A C 1
ATOM 708 O O . GLN A 1 88 ? 6.292 -9.519 -8.320 1.00 72.69 88 GLN A O 1
ATOM 713 N N . TYR A 1 89 ? 6.938 -7.402 -8.575 1.00 69.31 89 TYR A N 1
ATOM 714 C CA . TYR A 1 89 ? 6.102 -7.120 -9.750 1.00 69.31 89 TYR A CA 1
ATOM 715 C C . TYR A 1 89 ? 6.584 -7.764 -11.071 1.00 69.31 89 TYR A C 1
ATOM 717 O O . TYR A 1 89 ? 6.213 -7.282 -12.136 1.00 69.31 89 TYR A O 1
ATOM 725 N N . SER A 1 90 ? 7.428 -8.807 -11.037 1.00 64.25 90 SER A N 1
ATOM 726 C CA . SER A 1 90 ? 8.153 -9.309 -12.223 1.00 64.25 90 SER A CA 1
ATOM 727 C C . SER A 1 90 ? 7.256 -9.822 -13.345 1.00 64.25 90 SER A C 1
ATOM 729 O O . SER A 1 90 ? 7.626 -9.705 -14.508 1.00 64.25 90 SER A O 1
ATOM 731 N N . ASP A 1 91 ? 6.098 -10.384 -13.011 1.00 72.62 91 ASP A N 1
ATOM 732 C CA . ASP A 1 91 ? 5.315 -11.144 -13.988 1.00 72.62 91 ASP A CA 1
ATOM 733 C C . ASP A 1 91 ? 4.359 -10.242 -14.789 1.00 72.62 91 ASP A C 1
ATOM 735 O O . ASP A 1 91 ? 4.122 -10.494 -15.966 1.00 72.62 91 ASP A O 1
ATOM 739 N N . ASP A 1 92 ? 3.894 -9.143 -14.183 1.00 85.75 92 ASP A N 1
ATOM 740 C CA . ASP A 1 92 ? 2.892 -8.226 -14.745 1.00 85.75 92 ASP A CA 1
ATOM 741 C C . ASP A 1 92 ? 3.271 -6.742 -14.535 1.00 85.75 92 ASP A C 1
ATOM 743 O O . ASP A 1 92 ? 2.426 -5.870 -14.318 1.00 85.75 92 ASP A O 1
ATOM 747 N N . TRP A 1 93 ? 4.561 -6.396 -14.599 1.00 90.06 93 TRP A N 1
ATOM 748 C CA . TRP A 1 93 ? 5.042 -5.032 -14.312 1.00 90.06 93 TRP A CA 1
ATOM 749 C C . TRP A 1 93 ? 4.359 -3.932 -15.140 1.00 90.06 93 TRP A C 1
ATOM 751 O O . TRP A 1 93 ? 4.275 -2.789 -14.690 1.00 90.06 93 TRP A O 1
ATOM 761 N N . GLY A 1 94 ? 3.854 -4.254 -16.335 1.00 91.69 94 GLY A N 1
ATOM 762 C CA . GLY A 1 94 ? 3.189 -3.299 -17.222 1.00 91.69 94 GLY A CA 1
ATOM 763 C C . GLY A 1 94 ? 1.915 -2.696 -16.623 1.00 91.69 94 GLY A C 1
ATOM 764 O O . GLY A 1 94 ? 1.701 -1.488 -16.743 1.00 91.69 94 GLY A O 1
ATOM 765 N N . VAL A 1 95 ? 1.092 -3.494 -15.929 1.00 91.31 95 VAL A N 1
ATOM 766 C CA . VAL A 1 95 ? -0.135 -2.977 -15.290 1.00 91.31 95 VAL A CA 1
ATOM 767 C C . VAL A 1 95 ? 0.187 -2.128 -14.062 1.00 91.31 95 VAL A C 1
ATOM 769 O O . VAL A 1 95 ? -0.463 -1.109 -13.828 1.00 91.31 95 VAL A O 1
ATOM 772 N N . HIS A 1 96 ? 1.243 -2.483 -13.328 1.00 91.44 96 HIS A N 1
ATOM 773 C CA . HIS A 1 96 ? 1.744 -1.692 -12.205 1.00 91.44 96 HIS A CA 1
ATOM 774 C C . HIS A 1 96 ? 2.345 -0.364 -12.681 1.00 91.44 96 HIS A C 1
ATOM 776 O O . HIS A 1 96 ? 2.075 0.679 -12.088 1.00 91.44 96 HIS A O 1
ATOM 782 N N . LEU A 1 97 ? 3.079 -0.361 -13.797 1.00 91.94 97 LEU A N 1
ATOM 783 C CA . LEU A 1 97 ? 3.571 0.871 -14.406 1.00 91.94 97 LEU A CA 1
ATOM 784 C C . LEU A 1 97 ? 2.421 1.772 -14.867 1.00 91.94 97 LEU A C 1
ATOM 786 O O . LEU A 1 97 ? 2.463 2.971 -14.616 1.00 91.94 97 LEU A O 1
ATOM 790 N N . ALA A 1 98 ? 1.390 1.218 -15.509 1.00 91.50 98 ALA A N 1
ATOM 791 C CA . ALA A 1 98 ? 0.221 1.995 -15.921 1.00 91.50 98 ALA A CA 1
ATOM 792 C C . ALA A 1 98 ? -0.479 2.650 -14.715 1.00 91.50 98 ALA A C 1
ATOM 794 O O . ALA A 1 98 ? -0.824 3.831 -14.764 1.00 91.50 98 ALA A O 1
ATOM 795 N N . ALA A 1 99 ? -0.621 1.910 -13.611 1.00 90.50 99 ALA A N 1
ATOM 796 C CA . ALA A 1 99 ? -1.133 2.433 -12.348 1.00 90.50 99 ALA A CA 1
ATOM 797 C C . ALA A 1 99 ? -0.269 3.579 -11.797 1.00 90.50 99 ALA A C 1
ATOM 799 O O . ALA A 1 99 ? -0.813 4.611 -11.397 1.00 90.50 99 ALA A O 1
ATOM 800 N N . ILE A 1 100 ? 1.060 3.428 -11.811 1.00 91.00 100 ILE A N 1
ATOM 801 C CA . ILE A 1 100 ? 1.996 4.474 -11.381 1.00 91.00 100 ILE A CA 1
ATOM 802 C C . ILE A 1 100 ? 1.859 5.699 -12.280 1.00 91.00 100 ILE A C 1
ATOM 804 O O . ILE A 1 100 ? 1.655 6.785 -11.765 1.00 91.00 100 ILE A O 1
ATOM 808 N N . LEU A 1 101 ? 1.895 5.551 -13.602 1.00 89.62 101 LEU A N 1
ATOM 809 C CA . LEU A 1 101 ? 1.808 6.678 -14.536 1.00 89.62 101 LEU A CA 1
ATOM 810 C C . LEU A 1 101 ? 0.506 7.474 -14.395 1.00 89.62 101 LEU A C 1
ATOM 812 O O . LEU A 1 101 ? 0.518 8.689 -14.538 1.00 89.62 101 LEU A O 1
ATOM 816 N N . ASN A 1 102 ? -0.611 6.808 -14.102 1.00 89.31 102 ASN A N 1
ATOM 817 C CA . ASN A 1 102 ? -1.900 7.482 -13.964 1.00 89.31 102 ASN A CA 1
ATOM 818 C C . ASN A 1 102 ? -2.062 8.230 -12.628 1.00 89.31 102 ASN A C 1
ATOM 820 O O . ASN A 1 102 ? -2.848 9.169 -12.546 1.00 89.31 102 ASN A O 1
ATOM 824 N N . ASN A 1 103 ? -1.363 7.795 -11.573 1.00 87.00 103 ASN A N 1
ATOM 825 C CA . ASN A 1 103 ? -1.546 8.321 -10.214 1.00 87.00 103 ASN A CA 1
ATOM 826 C C . ASN A 1 103 ? -0.325 9.089 -9.678 1.00 87.00 103 ASN A C 1
ATOM 828 O O . ASN A 1 103 ? -0.456 9.850 -8.720 1.00 87.00 103 ASN A O 1
ATOM 832 N N . ALA A 1 104 ? 0.858 8.907 -10.265 1.00 81.19 104 ALA A N 1
ATOM 833 C CA . ALA A 1 104 ? 2.076 9.602 -9.878 1.00 81.19 104 ALA A CA 1
ATOM 834 C C . ALA A 1 104 ? 2.119 11.000 -10.500 1.00 81.19 104 ALA A C 1
ATOM 836 O O . ALA A 1 104 ? 1.827 11.196 -11.675 1.00 81.19 104 ALA A O 1
ATOM 837 N N . GLN A 1 105 ? 2.549 11.975 -9.705 1.00 70.19 105 GLN A N 1
ATOM 838 C CA . GLN A 1 105 ? 2.770 13.355 -10.155 1.00 70.19 105 GLN A CA 1
ATOM 839 C C . GLN A 1 105 ? 4.262 13.681 -10.353 1.00 70.19 105 GLN A C 1
ATOM 841 O O . GLN A 1 105 ? 4.612 14.820 -10.667 1.00 70.19 105 GLN A O 1
ATOM 846 N N . ASP A 1 106 ? 5.129 12.687 -10.140 1.00 79.56 106 ASP A N 1
ATOM 847 C CA . ASP A 1 106 ? 6.580 12.823 -10.019 1.00 79.56 106 ASP A CA 1
ATOM 848 C C . ASP A 1 106 ? 7.283 11.666 -10.747 1.00 79.56 106 ASP A C 1
ATOM 850 O O . ASP A 1 106 ? 6.989 10.486 -10.506 1.00 79.56 106 ASP A O 1
ATOM 854 N N . ALA A 1 107 ? 8.228 12.002 -11.630 1.00 84.25 107 ALA A N 1
ATOM 855 C CA . ALA A 1 107 ? 9.013 11.025 -12.370 1.00 84.25 107 ALA A CA 1
ATOM 856 C C . ALA A 1 107 ? 9.923 10.194 -11.451 1.00 84.25 107 ALA A C 1
ATOM 858 O O . ALA A 1 107 ? 10.305 9.075 -11.806 1.00 84.25 107 ALA A O 1
ATOM 859 N N . SER A 1 108 ? 10.230 10.681 -10.244 1.00 87.06 108 SER A N 1
ATOM 860 C CA . SER A 1 108 ? 11.038 9.971 -9.250 1.00 87.06 108 SER A CA 1
ATOM 861 C C . SER A 1 108 ? 10.439 8.615 -8.856 1.00 87.06 108 SER A C 1
ATOM 863 O O . SER A 1 108 ? 11.183 7.648 -8.662 1.00 87.06 108 SER A O 1
ATOM 865 N N . LEU A 1 109 ? 9.106 8.494 -8.817 1.00 88.19 109 LEU A N 1
ATOM 866 C CA . LEU A 1 109 ? 8.418 7.229 -8.540 1.00 88.19 109 LEU A CA 1
ATOM 867 C C . LEU A 1 109 ? 8.577 6.231 -9.692 1.00 88.19 109 LEU A C 1
ATOM 869 O O . LEU A 1 109 ? 8.811 5.046 -9.451 1.00 88.19 109 LEU A O 1
ATOM 873 N N . ILE A 1 110 ? 8.538 6.712 -10.937 1.00 90.69 110 ILE A N 1
ATOM 874 C CA . ILE A 1 110 ? 8.773 5.891 -12.133 1.00 90.69 110 ILE A CA 1
ATOM 875 C C . ILE A 1 110 ? 10.216 5.365 -12.128 1.00 90.69 110 ILE A C 1
ATOM 877 O O . ILE A 1 110 ? 10.452 4.187 -12.391 1.00 90.69 110 ILE A O 1
ATOM 881 N N . LEU A 1 111 ? 11.188 6.210 -11.768 1.00 91.12 111 LEU A N 1
ATOM 882 C CA . LEU A 1 111 ? 12.597 5.815 -11.659 1.00 91.12 111 LEU A CA 1
ATOM 883 C C . LEU A 1 111 ? 12.837 4.804 -10.529 1.00 91.12 111 LEU A C 1
ATOM 885 O O . LEU A 1 111 ? 13.613 3.863 -10.699 1.00 91.12 111 LEU A O 1
ATOM 889 N N . ARG A 1 112 ? 12.161 4.955 -9.384 1.00 90.50 112 ARG A N 1
ATOM 890 C CA . ARG A 1 112 ? 12.200 3.953 -8.306 1.00 90.50 112 ARG A CA 1
ATOM 891 C C . ARG A 1 112 ? 11.649 2.612 -8.778 1.00 90.50 112 ARG A C 1
ATOM 893 O O . ARG A 1 112 ? 12.289 1.590 -8.542 1.00 90.50 112 ARG A O 1
ATOM 900 N N . PHE A 1 113 ? 10.522 2.616 -9.487 1.00 91.38 113 PHE A N 1
ATOM 901 C CA . PHE A 1 113 ? 9.958 1.402 -10.072 1.00 91.38 113 PHE A CA 1
ATOM 902 C C . PHE A 1 113 ? 10.906 0.766 -11.102 1.00 91.38 113 PHE A C 1
ATOM 904 O O . PHE A 1 113 ? 11.121 -0.443 -11.070 1.00 91.38 113 PHE A O 1
ATOM 911 N N . ALA A 1 114 ? 11.586 1.571 -11.926 1.00 91.38 114 ALA A N 1
ATOM 912 C CA . ALA A 1 114 ? 12.624 1.087 -12.841 1.00 91.38 114 ALA A CA 1
ATOM 913 C C . ALA A 1 114 ? 13.752 0.341 -12.103 1.00 91.38 114 ALA A C 1
ATOM 915 O O . ALA A 1 114 ? 14.180 -0.730 -12.534 1.00 91.38 114 ALA A O 1
ATOM 916 N N . ASN A 1 115 ? 14.217 0.879 -10.971 1.00 90.88 115 ASN A N 1
ATOM 917 C CA . ASN A 1 115 ? 15.258 0.241 -10.160 1.00 90.88 115 ASN A CA 1
ATOM 918 C C . ASN A 1 115 ? 14.786 -1.086 -9.547 1.00 90.88 115 ASN A C 1
ATOM 920 O O . ASN A 1 115 ? 15.568 -2.034 -9.474 1.00 90.88 115 ASN A O 1
ATOM 924 N N . ILE A 1 116 ? 13.513 -1.173 -9.145 1.00 90.38 116 ILE A N 1
ATOM 925 C CA . ILE A 1 116 ? 12.904 -2.420 -8.664 1.00 90.38 116 ILE A CA 1
ATOM 926 C C . ILE A 1 116 ? 12.940 -3.490 -9.762 1.00 90.38 116 ILE A C 1
ATOM 928 O O . ILE A 1 116 ? 13.412 -4.600 -9.513 1.00 90.38 116 ILE A O 1
ATOM 932 N N . LEU A 1 117 ? 12.513 -3.143 -10.982 1.00 91.19 117 LEU A N 1
ATOM 933 C CA . LEU A 1 117 ? 12.530 -4.058 -12.129 1.00 91.19 117 LEU A CA 1
ATOM 934 C C . LEU A 1 117 ? 13.950 -4.516 -12.485 1.00 91.19 117 LEU A C 1
ATOM 936 O O . LEU A 1 117 ? 14.183 -5.705 -12.708 1.00 91.19 117 LEU A O 1
ATOM 940 N N . GLY A 1 118 ? 14.926 -3.607 -12.427 1.00 88.94 118 GLY A N 1
ATOM 941 C CA . GLY A 1 118 ? 16.340 -3.952 -12.585 1.00 88.94 118 GLY A CA 1
ATOM 942 C C . GLY A 1 118 ? 16.835 -4.949 -11.527 1.00 88.94 118 GLY A C 1
ATOM 943 O O . GLY A 1 118 ? 17.577 -5.878 -11.849 1.00 88.94 118 GLY A O 1
ATOM 944 N N . GLY A 1 119 ? 16.376 -4.815 -10.278 1.00 88.62 119 GLY A N 1
ATOM 945 C CA . GLY A 1 119 ? 16.698 -5.733 -9.180 1.00 88.62 119 GLY A CA 1
ATOM 946 C C . GLY A 1 119 ? 16.186 -7.162 -9.395 1.00 88.62 119 GLY A C 1
ATOM 947 O O . GLY A 1 119 ? 16.881 -8.119 -9.050 1.00 88.62 119 GLY A O 1
ATOM 948 N N . VAL A 1 120 ? 15.018 -7.320 -10.027 1.00 88.50 120 VAL A N 1
ATOM 949 C CA . VAL A 1 120 ? 14.460 -8.632 -10.415 1.00 88.50 120 VAL A CA 1
ATOM 950 C C . VAL A 1 120 ? 14.912 -9.108 -11.800 1.00 88.50 120 VAL A C 1
ATOM 952 O O . VAL A 1 120 ? 14.482 -10.165 -12.254 1.00 88.50 120 VAL A O 1
ATOM 955 N N . LYS A 1 121 ? 15.840 -8.382 -12.439 1.00 86.56 121 LYS A N 1
ATOM 956 C CA . LYS A 1 121 ? 16.403 -8.661 -13.773 1.00 86.56 121 LYS A CA 1
ATOM 957 C C . LYS A 1 121 ? 15.407 -8.531 -14.934 1.00 86.56 121 LYS A C 1
ATOM 959 O O . LYS A 1 121 ? 15.663 -9.079 -16.007 1.00 86.56 121 LYS A O 1
ATOM 964 N N . ASP A 1 122 ? 14.335 -7.757 -14.770 1.00 88.88 122 ASP A N 1
ATOM 965 C CA . ASP A 1 122 ? 13.481 -7.352 -15.891 1.00 88.88 122 ASP A CA 1
ATOM 966 C C . ASP A 1 122 ? 14.040 -6.089 -16.564 1.00 88.88 122 ASP A C 1
ATOM 968 O O . ASP A 1 122 ? 13.682 -4.947 -16.259 1.00 88.88 122 ASP A O 1
ATOM 972 N N . ILE A 1 123 ? 14.972 -6.315 -17.490 1.00 90.81 123 ILE A N 1
ATOM 973 C CA . ILE A 1 123 ? 15.675 -5.255 -18.224 1.00 90.81 123 ILE A CA 1
ATOM 974 C C . ILE A 1 123 ? 14.716 -4.508 -19.162 1.00 90.81 123 ILE A C 1
ATOM 976 O O . ILE A 1 123 ? 14.832 -3.294 -19.338 1.00 90.81 123 ILE A O 1
ATOM 980 N N . CYS A 1 124 ? 13.759 -5.219 -19.765 1.00 90.44 124 CYS A N 1
ATOM 981 C CA . CYS A 1 124 ? 12.795 -4.633 -20.691 1.00 90.44 124 CYS A CA 1
ATOM 982 C C . CYS A 1 124 ? 11.894 -3.633 -19.966 1.00 90.44 124 CYS A C 1
ATOM 984 O O . CYS A 1 124 ? 11.773 -2.486 -20.404 1.00 90.44 124 CYS A O 1
ATOM 986 N N . GLY A 1 125 ? 11.322 -4.044 -18.834 1.00 91.19 125 GLY A N 1
ATOM 987 C CA . GLY A 1 125 ? 10.502 -3.181 -17.997 1.00 91.19 125 GLY A CA 1
ATOM 988 C C . GLY A 1 125 ? 11.290 -2.005 -17.429 1.00 91.19 125 GLY A C 1
ATOM 989 O O . GLY A 1 125 ? 10.823 -0.867 -17.491 1.00 91.19 125 GLY A O 1
ATOM 990 N N . GLN A 1 126 ? 12.526 -2.234 -16.976 1.00 92.88 126 GLN A N 1
ATOM 991 C CA . GLN A 1 126 ? 13.410 -1.162 -16.514 1.00 92.88 126 GLN A CA 1
ATOM 992 C C . GLN A 1 126 ? 13.662 -0.102 -17.601 1.00 92.88 126 GLN A C 1
ATOM 994 O O . GLN A 1 126 ? 13.474 1.092 -17.358 1.00 92.88 126 GLN A O 1
ATOM 999 N N . HIS A 1 127 ? 14.076 -0.513 -18.805 1.00 92.94 127 HIS A N 1
ATOM 1000 C CA . HIS A 1 127 ? 14.323 0.415 -19.913 1.00 92.94 127 HIS A CA 1
ATOM 1001 C C . HIS A 1 127 ? 13.062 1.179 -20.310 1.00 92.94 127 HIS A C 1
ATOM 1003 O O . HIS A 1 127 ? 13.128 2.384 -20.561 1.00 92.94 127 HIS A O 1
ATOM 1009 N N . PHE A 1 128 ? 11.915 0.501 -20.328 1.00 92.50 128 PHE A N 1
ATOM 1010 C CA . PHE A 1 128 ? 10.644 1.144 -20.623 1.00 92.50 128 PHE A CA 1
ATOM 1011 C C . PHE A 1 128 ? 10.319 2.230 -19.588 1.00 92.50 128 PHE A C 1
ATOM 1013 O O . PHE A 1 128 ? 10.009 3.356 -19.971 1.00 92.50 128 PHE A O 1
ATOM 1020 N N . CYS A 1 129 ? 10.505 1.955 -18.294 1.00 91.56 129 CYS A N 1
ATOM 1021 C CA . CYS A 1 129 ? 10.300 2.941 -17.231 1.00 91.56 129 CYS A CA 1
ATOM 1022 C C . CYS A 1 129 ? 11.210 4.171 -17.380 1.00 91.56 129 CYS A C 1
ATOM 1024 O O . CYS A 1 129 ? 10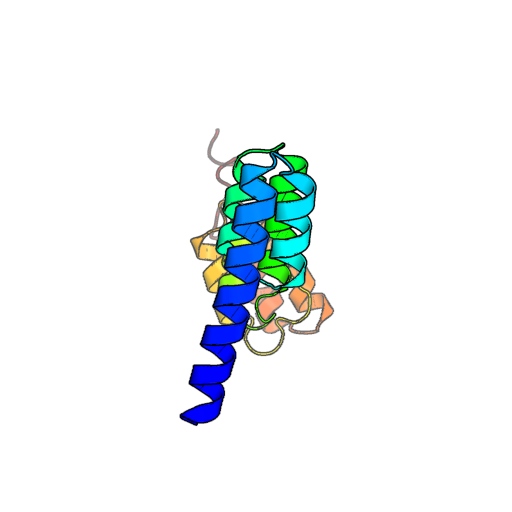.743 5.295 -17.199 1.00 91.56 129 CYS A O 1
ATOM 1026 N N . TYR A 1 130 ? 12.483 4.000 -17.762 1.00 92.06 130 TYR A N 1
ATOM 1027 C CA . TYR A 1 130 ? 13.373 5.140 -18.026 1.00 92.06 130 TYR A CA 1
ATOM 1028 C C . TYR A 1 130 ? 12.889 6.008 -19.190 1.00 92.06 130 TYR A C 1
ATOM 1030 O O . TYR A 1 130 ? 12.993 7.233 -19.128 1.00 92.06 130 TYR A O 1
ATOM 1038 N N . ILE A 1 131 ? 12.350 5.396 -20.247 1.00 91.81 131 ILE A N 1
ATOM 1039 C CA . ILE A 1 131 ? 11.766 6.134 -21.372 1.00 91.81 131 ILE A CA 1
ATOM 1040 C C . ILE A 1 131 ? 10.506 6.876 -20.909 1.00 91.81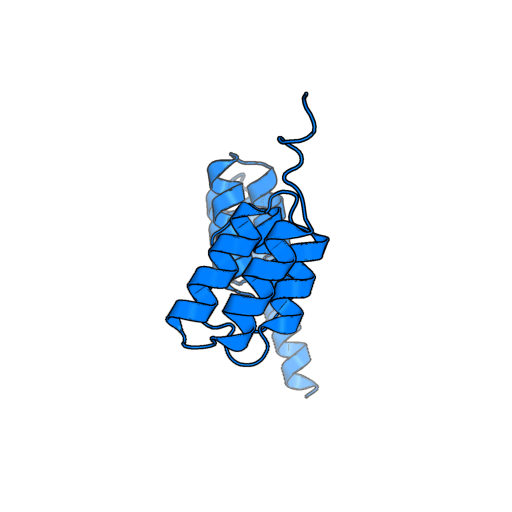 131 ILE A C 1
ATOM 1042 O O . ILE A 1 131 ? 10.384 8.075 -21.160 1.00 91.81 131 ILE A O 1
ATOM 1046 N N . SER A 1 132 ? 9.608 6.204 -20.183 1.00 89.44 132 SER A N 1
ATOM 1047 C CA . SER A 1 132 ? 8.376 6.803 -19.655 1.00 89.44 132 SER A CA 1
ATOM 1048 C C . SER A 1 132 ? 8.652 7.983 -18.720 1.00 89.44 132 SER A C 1
ATOM 1050 O O . SER A 1 132 ? 8.001 9.017 -18.844 1.00 89.44 132 SER A O 1
ATOM 1052 N N . ALA A 1 133 ? 9.659 7.877 -17.848 1.00 87.94 133 ALA A N 1
ATOM 1053 C CA . ALA A 1 133 ? 10.050 8.949 -16.933 1.00 87.94 133 ALA A CA 1
ATOM 1054 C C . ALA A 1 133 ? 10.505 10.225 -17.661 1.00 87.94 133 ALA A C 1
ATOM 1056 O O . ALA A 1 133 ? 10.292 11.323 -17.168 1.00 87.94 133 ALA A O 1
ATOM 1057 N N . ARG A 1 134 ? 11.101 10.112 -18.857 1.00 83.62 134 ARG A N 1
ATOM 1058 C CA . ARG A 1 134 ? 11.510 11.288 -19.650 1.00 83.62 134 ARG A CA 1
ATOM 1059 C C . ARG A 1 134 ? 10.345 11.993 -20.336 1.00 83.62 134 ARG A C 1
ATOM 1061 O O . ARG A 1 134 ? 10.452 13.177 -20.637 1.00 83.62 134 ARG A O 1
ATOM 1068 N N . ILE A 1 135 ? 9.279 11.255 -20.636 1.00 79.50 135 ILE A N 1
ATOM 1069 C CA . ILE A 1 135 ? 8.071 11.784 -21.284 1.00 79.50 135 ILE A CA 1
ATOM 1070 C C . ILE A 1 135 ? 7.153 12.442 -20.253 1.00 79.50 135 ILE A C 1
ATOM 1072 O O . ILE A 1 135 ? 6.372 13.317 -20.611 1.00 79.50 135 ILE A O 1
ATOM 1076 N N . HIS A 1 136 ? 7.258 12.035 -18.989 1.00 68.62 136 HIS A N 1
ATOM 1077 C CA . HIS A 1 136 ? 6.505 12.592 -17.879 1.00 68.62 136 HIS A CA 1
ATOM 1078 C C . HIS A 1 136 ? 7.367 13.642 -17.154 1.00 68.62 136 HIS A C 1
ATOM 1080 O O . HIS A 1 136 ? 8.055 13.292 -16.198 1.00 68.62 136 HIS A O 1
ATOM 1086 N N . PRO A 1 137 ? 7.415 14.909 -17.618 1.00 58.31 137 PRO A N 1
ATOM 1087 C CA . PRO A 1 137 ? 8.238 15.928 -16.980 1.00 58.31 137 PRO A CA 1
ATOM 1088 C C . PRO A 1 137 ? 7.785 16.125 -15.537 1.00 58.31 137 PRO A C 1
ATOM 1090 O O . PRO A 1 137 ? 6.582 16.161 -15.257 1.00 58.31 137 PRO A O 1
ATOM 1093 N N . ASP A 1 138 ? 8.745 16.283 -14.627 1.00 58.66 138 ASP A N 1
ATOM 1094 C CA . ASP A 1 138 ? 8.424 16.671 -13.264 1.00 58.66 138 ASP A CA 1
ATOM 1095 C C . ASP A 1 138 ? 7.628 17.976 -13.304 1.00 58.66 138 ASP A C 1
ATOM 1097 O O . ASP A 1 138 ? 8.013 18.965 -13.937 1.00 58.66 138 ASP A O 1
ATOM 1101 N N . SER A 1 139 ? 6.512 18.007 -12.583 1.00 54.00 139 SER A N 1
ATOM 1102 C CA . SER A 1 139 ? 5.703 19.218 -12.415 1.00 54.00 139 SER A CA 1
ATOM 1103 C C . SER A 1 139 ? 6.500 20.393 -11.812 1.00 54.00 139 SER A C 1
ATOM 1105 O O . SER A 1 139 ? 6.074 21.546 -11.895 1.00 54.00 139 SER A O 1
ATOM 1107 N N . SER A 1 140 ? 7.690 20.131 -11.259 1.00 51.28 140 SER A N 1
ATOM 1108 C CA . SER A 1 140 ? 8.643 21.121 -10.754 1.00 51.28 140 SER A CA 1
ATOM 1109 C C . SER A 1 140 ? 9.532 21.762 -11.832 1.00 51.28 140 SER A C 1
ATOM 1111 O O . SER A 1 140 ? 10.067 22.842 -11.585 1.00 51.28 140 SER A O 1
ATOM 1113 N N . THR A 1 141 ? 9.672 21.174 -13.030 1.00 47.66 141 THR A N 1
ATOM 1114 C CA . THR A 1 141 ? 10.543 21.711 -14.100 1.00 47.66 141 THR A CA 1
ATOM 1115 C C . THR A 1 141 ? 9.862 22.768 -14.980 1.00 47.66 141 THR A C 1
ATOM 1117 O O . THR A 1 141 ? 10.530 23.418 -15.776 1.00 47.66 141 THR A O 1
ATOM 1120 N N . ASN A 1 142 ? 8.555 23.003 -14.802 1.00 44.06 142 ASN A N 1
ATOM 1121 C CA . ASN A 1 142 ? 7.774 24.029 -15.515 1.00 44.06 142 ASN A CA 1
ATOM 1122 C C . ASN A 1 142 ? 7.752 25.407 -14.815 1.00 44.06 142 ASN A C 1
ATOM 1124 O O . ASN A 1 142 ? 6.885 26.236 -15.086 1.00 44.06 142 ASN A O 1
ATOM 1128 N N . ARG A 1 143 ? 8.692 25.670 -13.898 1.00 38.94 143 ARG A N 1
ATOM 1129 C CA . ARG A 1 143 ? 8.943 27.014 -13.350 1.00 38.94 143 ARG A CA 1
ATOM 1130 C C . ARG A 1 143 ? 10.251 27.566 -13.909 1.00 38.94 143 ARG A C 1
ATOM 1132 O O . ARG A 1 143 ? 11.238 27.587 -13.186 1.00 38.94 143 ARG A O 1
ATOM 1139 N N . ASN A 1 144 ? 10.254 27.971 -15.174 1.00 35.06 144 ASN A N 1
ATOM 1140 C CA . ASN A 1 144 ? 11.239 28.886 -15.759 1.00 35.06 144 ASN A CA 1
ATOM 1141 C C . ASN A 1 144 ? 10.579 29.661 -16.895 1.00 35.06 144 ASN A C 1
ATOM 1143 O O . ASN A 1 144 ? 9.989 28.996 -17.774 1.00 35.06 144 ASN A O 1
#

InterPro domains:
  IPR024298 Sec16, Sec23-binding domain [PF12931] (19-134)

Mean predicted aligned error: 7.68 Å

Sequence (144 aa):
QLNSLSLQSQDEDKVLHRLRKLLLNGSKHKALRWAIENQEWVSALFIASSMDEATYMSVCSMYIQSIPKNDPLRTCLQVQFGLDLDYQYSDDWGVHLAAILNNAQDASLILRFANILGGVKDICGQHFCYISARIHPDSSTNRN

Foldseek 3Di:
DVVVVVVVVVVVVVLVVVLVVCVVVVNLVVSLVSCLVVVVLVSNLVSQVVDDPVSNLVSLVSNLVVDDLCDLVSLLSCQVSVHDRDLPNAPPVVSNLVSCLVRHLALVNLQSSLVSCVVVVVPVSNVVSVVVSVVRDRPVVPPD